Protein AF-X1H4F3-F1 (afdb_monomer)

Nearest PDB structures (foldseek):
  2y0c-assembly2_C  TM=9.752E-01  e=5.841E-04  Burkholderia cepacia
  2y0e-assembly2_B  TM=9.715E-01  e=7.609E-04  Burkholderia cepacia
  2y0d-assembly1_A  TM=9.716E-01  e=9.911E-04  Burkholderia cepacia
  2y0d-assembly1_D  TM=9.698E-01  e=1.059E-03  Burkholderia cepacia
  2y0d-assembly1_B  TM=9.722E-01  e=1.474E-03  Burkholderia cepacia

Mean predicted aligned error: 4.01 Å

InterPro domains:
  IPR008927 6-phosphogluconate dehydrogenase-like, C-terminal domain superfamily [SSF48179] (3-57)
  IPR014026 UDP-glucose/GDP-mannose dehydrogenase, dimerisation [PF00984] (4-52)

pLDDT: mean 94.46, std 7.25, range [56.91, 98.31]

Radius of gyration: 17.02 Å; Cα contacts (8 Å, |Δi|>4): 31; chains: 1; bounding box: 46×27×41 Å

Foldseek 3Di:
DDPDPVDDCPPVDDDLADDDDPPLVVLVVVCVVCVVVVHRPVVSVVNNVVRVVSNVVVVVVVCVVPPDCPPPDDDDD

Secondary structure (DSSP, 8-state):
---STTS-STT----S---SSHHHHHHHHHHHHHHHTT---HHHHHHHHHHHHHHHHHHHHHHHHHS--TT------

Organism: NCBI:txid412755

Sequence (77 aa):
MTVSGRISPKFLHPGPGYGGSCFPKDTEALYHFASTCGYDFKLLKGVISANKRQRGLMVDKIKHHLGDLKGKTIGIL

Structure (mmCIF, N/CA/C/O backbone):
data_AF-X1H4F3-F1
#
_entry.id   AF-X1H4F3-F1
#
loop_
_atom_site.group_PDB
_atom_site.id
_atom_site.type_symbol
_atom_site.label_atom_id
_atom_site.label_alt_id
_atom_site.label_comp_id
_atom_site.label_asym_id
_atom_site.label_entity_id
_atom_site.label_seq_id
_atom_site.pdbx_PDB_ins_code
_atom_site.Cartn_x
_atom_site.Cartn_y
_atom_site.Cartn_z
_atom_site.occupancy
_atom_site.B_iso_or_equiv
_atom_site.auth_seq_id
_atom_site.auth_comp_id
_atom_site.auth_asym_id
_atom_site.auth_atom_id
_atom_site.pdbx_PDB_model_num
ATOM 1 N N . MET A 1 1 ? 10.257 -10.960 12.477 1.00 59.25 1 MET A N 1
ATOM 2 C CA . MET A 1 1 ? 10.555 -12.063 11.537 1.00 59.25 1 MET A CA 1
ATOM 3 C C . MET A 1 1 ? 11.697 -11.646 10.618 1.00 59.25 1 MET A C 1
ATOM 5 O O . MET A 1 1 ? 11.429 -11.114 9.555 1.00 59.25 1 MET A O 1
ATOM 9 N N . THR A 1 2 ? 12.952 -11.874 11.010 1.00 56.91 2 THR A N 1
ATOM 10 C CA . THR A 1 2 ? 14.095 -11.959 10.078 1.00 56.91 2 THR A CA 1
ATOM 11 C C . THR A 1 2 ? 15.127 -12.894 10.705 1.00 56.91 2 THR A C 1
ATOM 13 O O . THR A 1 2 ? 15.796 -12.519 11.660 1.00 56.91 2 THR A O 1
ATOM 16 N N . VAL A 1 3 ? 15.211 -14.134 10.219 1.00 72.50 3 VAL A N 1
ATOM 17 C CA . VAL A 1 3 ? 16.166 -15.147 10.725 1.00 72.50 3 VAL A CA 1
ATOM 18 C C . VAL A 1 3 ? 17.465 -15.146 9.898 1.00 72.50 3 VAL A C 1
ATOM 20 O O . VAL A 1 3 ? 18.470 -15.716 10.300 1.00 72.50 3 VAL A O 1
ATOM 23 N N . SER A 1 4 ? 17.476 -14.469 8.743 1.00 77.25 4 SER A N 1
ATOM 24 C CA . SER A 1 4 ? 18.614 -14.412 7.819 1.00 77.25 4 SER A CA 1
ATOM 25 C C . SER A 1 4 ? 19.177 -12.995 7.723 1.00 77.25 4 SER A C 1
ATOM 27 O O . SER A 1 4 ? 18.428 -12.061 7.445 1.00 77.25 4 SER A O 1
ATOM 29 N N . GLY A 1 5 ? 20.500 -12.845 7.843 1.00 84.31 5 GLY A N 1
ATOM 30 C CA . GLY A 1 5 ? 21.198 -11.559 7.683 1.00 84.31 5 GLY A CA 1
ATOM 31 C C . GLY A 1 5 ? 21.105 -10.935 6.282 1.00 84.31 5 GLY A C 1
ATOM 32 O O . GLY A 1 5 ? 21.510 -9.794 6.096 1.00 84.31 5 GLY A O 1
ATOM 33 N N . ARG A 1 6 ? 20.543 -11.65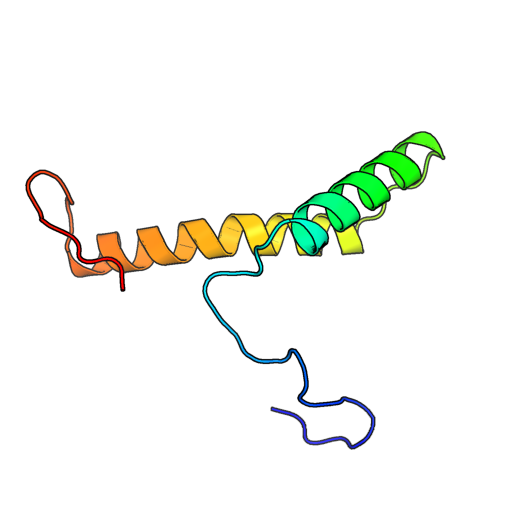1 5.296 1.00 92.31 6 ARG A N 1
ATOM 34 C CA . ARG A 1 6 ? 20.303 -11.138 3.936 1.00 92.31 6 ARG A CA 1
ATOM 35 C C . ARG A 1 6 ? 19.102 -10.195 3.839 1.00 92.31 6 ARG A C 1
ATOM 37 O O . ARG A 1 6 ? 18.988 -9.473 2.856 1.00 92.31 6 ARG A O 1
ATOM 44 N N . ILE A 1 7 ? 18.190 -10.226 4.813 1.00 90.38 7 ILE A N 1
ATOM 45 C CA . ILE A 1 7 ? 16.966 -9.421 4.797 1.00 90.38 7 ILE A CA 1
ATOM 46 C C . ILE A 1 7 ? 16.997 -8.481 5.993 1.00 90.38 7 ILE A C 1
ATOM 48 O O . ILE A 1 7 ? 16.929 -8.914 7.143 1.00 90.38 7 ILE A O 1
ATOM 52 N N . SER A 1 8 ? 17.099 -7.183 5.711 1.00 90.25 8 SER A N 1
ATOM 53 C CA . SER A 1 8 ? 17.030 -6.165 6.752 1.00 90.25 8 SER A CA 1
ATOM 54 C C . SER A 1 8 ? 15.639 -6.166 7.396 1.00 90.25 8 SER A C 1
ATOM 56 O O . SER A 1 8 ? 14.644 -6.235 6.675 1.00 90.25 8 SER A O 1
ATOM 58 N N . PRO A 1 9 ? 15.535 -6.025 8.728 1.00 91.31 9 PRO A N 1
ATOM 59 C CA . PRO A 1 9 ? 14.245 -5.851 9.391 1.00 91.31 9 PRO A CA 1
ATOM 60 C C . PRO A 1 9 ? 13.598 -4.489 9.090 1.00 91.31 9 PRO A C 1
ATOM 62 O O . PRO A 1 9 ? 12.430 -4.278 9.411 1.00 91.31 9 PRO A O 1
ATOM 65 N N . LYS A 1 10 ? 14.334 -3.551 8.475 1.00 91.56 10 LYS A N 1
ATOM 66 C CA . LYS A 1 10 ? 13.804 -2.241 8.086 1.00 91.56 10 LYS A CA 1
ATOM 67 C C . LYS A 1 10 ? 12.644 -2.412 7.102 1.00 91.56 10 LYS A C 1
ATOM 69 O O . LYS A 1 10 ? 12.721 -3.222 6.185 1.00 91.56 10 LYS A O 1
ATOM 74 N N . PHE A 1 11 ? 11.587 -1.622 7.291 1.00 92.00 11 PHE A N 1
ATOM 75 C CA . PHE A 1 11 ? 10.346 -1.666 6.501 1.00 92.00 11 PHE A CA 1
ATOM 76 C C . PHE A 1 11 ? 9.540 -2.977 6.607 1.00 92.00 11 PHE A C 1
ATOM 78 O O . PHE A 1 11 ? 8.552 -3.137 5.895 1.00 92.00 11 PHE A O 1
ATOM 85 N N . LEU A 1 12 ? 9.876 -3.872 7.547 1.00 93.38 12 LEU A N 1
ATOM 86 C CA . LEU A 1 12 ? 9.093 -5.078 7.864 1.00 93.38 12 LEU A CA 1
ATOM 87 C C . LEU A 1 12 ? 8.192 -4.885 9.094 1.00 93.38 12 LEU A C 1
ATOM 89 O O . LEU A 1 12 ? 8.019 -5.790 9.911 1.00 93.38 12 LEU A O 1
ATOM 93 N N . HIS A 1 13 ? 7.608 -3.694 9.219 1.00 93.44 13 HIS A N 1
ATOM 94 C CA . HIS A 1 13 ? 6.651 -3.355 10.269 1.00 93.44 13 HIS A CA 1
ATOM 95 C C . HIS A 1 13 ? 5.237 -3.345 9.670 1.00 93.44 13 HIS A C 1
ATOM 97 O O . HIS A 1 13 ? 4.912 -2.429 8.912 1.00 93.44 13 HIS A O 1
ATOM 103 N N . PRO A 1 14 ? 4.396 -4.360 9.945 1.00 94.06 14 PRO A N 1
ATOM 104 C CA . PRO A 1 14 ? 3.035 -4.383 9.427 1.00 94.06 14 PRO A CA 1
ATOM 105 C C . PRO A 1 14 ? 2.197 -3.257 10.046 1.00 94.06 14 PRO A C 1
ATOM 107 O O . PRO A 1 14 ? 2.369 -2.901 11.209 1.00 94.06 14 PRO A O 1
ATOM 110 N N . GLY A 1 15 ? 1.259 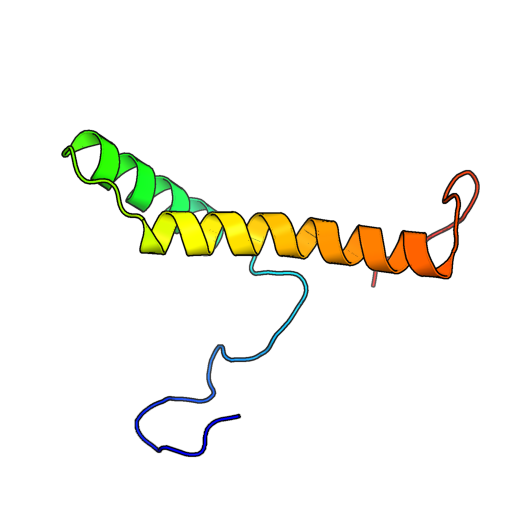-2.720 9.269 1.00 94.25 15 GLY A N 1
ATOM 111 C CA . GLY A 1 15 ? 0.401 -1.611 9.681 1.00 94.25 15 GLY A CA 1
ATOM 112 C C . GLY A 1 15 ? -0.832 -1.466 8.782 1.00 94.25 15 GLY A C 1
ATOM 113 O O . GLY A 1 15 ? -1.151 -2.394 8.031 1.00 94.25 15 GLY A O 1
ATOM 114 N N . PRO A 1 16 ? -1.525 -0.314 8.815 1.00 95.19 16 PRO A N 1
ATOM 115 C CA . PRO A 1 16 ? -2.723 -0.058 8.002 1.00 95.19 16 PRO A CA 1
ATOM 116 C C . PRO A 1 16 ? -2.425 0.160 6.503 1.00 95.19 16 PRO A C 1
ATOM 118 O O . PRO A 1 16 ? -3.339 0.386 5.712 1.00 95.19 16 PRO A O 1
ATOM 121 N N . GLY A 1 17 ? -1.151 0.080 6.111 1.00 95.56 17 GLY A N 1
ATOM 122 C CA . GLY A 1 17 ? -0.650 0.360 4.769 1.00 95.56 17 GLY A CA 1
ATOM 123 C C . GLY A 1 17 ? 0.340 1.524 4.774 1.00 95.56 17 GLY A C 1
ATOM 124 O O . GLY A 1 17 ? 0.422 2.282 5.739 1.00 95.56 17 GLY A O 1
ATOM 125 N N . TYR A 1 18 ? 1.099 1.669 3.691 1.00 96.69 18 TYR A N 1
ATOM 126 C CA . TYR A 1 18 ? 1.941 2.839 3.469 1.00 96.69 18 TYR A CA 1
ATOM 127 C C . TYR A 1 18 ? 1.121 4.013 2.907 1.00 96.69 18 TYR A C 1
ATOM 129 O O . TYR A 1 18 ? 0.116 3.846 2.195 1.00 96.69 18 TYR A O 1
ATOM 137 N N . GLY A 1 19 ? 1.583 5.222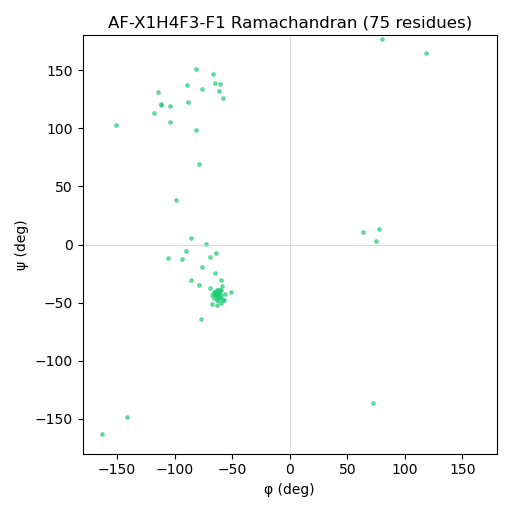 3.218 1.00 95.12 19 GLY A N 1
ATOM 138 C CA . GLY A 1 19 ? 0.992 6.492 2.802 1.00 95.12 19 GLY A CA 1
ATOM 139 C C . GLY A 1 19 ? 2.062 7.524 2.448 1.00 95.12 19 GLY A C 1
ATOM 140 O O . GLY A 1 19 ? 3.137 7.164 1.972 1.00 95.12 19 GLY A O 1
ATOM 141 N N . GLY A 1 20 ? 1.758 8.801 2.685 1.00 94.56 20 GLY A N 1
ATOM 142 C CA . GLY A 1 20 ? 2.612 9.921 2.284 1.00 94.56 20 GLY A CA 1
ATOM 143 C C . GLY A 1 20 ? 2.454 10.291 0.808 1.00 94.56 20 GLY A C 1
ATOM 144 O O . GLY A 1 20 ? 1.699 9.660 0.070 1.00 94.56 20 GLY A O 1
ATOM 145 N N . SER A 1 21 ? 3.154 11.340 0.382 1.00 93.62 21 SER A N 1
ATOM 146 C CA . SER A 1 21 ? 3.092 11.840 -0.996 1.00 93.62 21 SER A CA 1
ATOM 147 C C . SER A 1 21 ? 3.929 11.009 -1.969 1.00 93.62 21 SER A C 1
ATOM 149 O O . SER A 1 21 ? 3.513 10.838 -3.109 1.00 93.62 21 SER A O 1
ATOM 151 N N . CYS A 1 22 ? 5.077 10.479 -1.535 1.00 96.62 22 CYS A N 1
ATOM 152 C CA . CYS A 1 22 ? 6.031 9.820 -2.431 1.00 96.62 22 CYS A CA 1
ATOM 153 C C . CYS A 1 22 ? 5.586 8.405 -2.818 1.00 96.62 22 CYS A C 1
ATOM 155 O O . CYS A 1 22 ? 5.253 8.158 -3.969 1.00 96.62 22 CYS A O 1
ATOM 157 N N . PHE A 1 23 ? 5.493 7.469 -1.867 1.00 96.25 23 PHE A N 1
ATOM 158 C CA . PHE A 1 23 ? 5.289 6.048 -2.193 1.00 96.25 23 PHE A CA 1
ATOM 159 C C . PHE A 1 23 ? 4.021 5.754 -3.010 1.00 96.25 23 PHE A C 1
ATOM 161 O O . PHE A 1 23 ? 4.128 5.049 -4.015 1.00 96.25 23 PHE A O 1
ATOM 168 N N . PRO A 1 24 ? 2.825 6.266 -2.657 1.00 96.31 24 PRO A N 1
ATOM 169 C CA . PRO A 1 24 ? 1.639 6.053 -3.481 1.00 96.31 24 PRO A CA 1
ATOM 170 C C . PRO A 1 24 ? 1.781 6.652 -4.883 1.00 96.31 24 PRO A C 1
ATOM 172 O O . PRO A 1 24 ? 1.398 6.008 -5.852 1.00 96.31 24 PRO A O 1
ATOM 175 N N . LYS A 1 25 ? 2.364 7.851 -5.001 1.00 97.44 25 LYS A N 1
ATOM 176 C CA . LYS A 1 25 ? 2.550 8.533 -6.285 1.00 97.44 25 LYS A CA 1
ATOM 177 C C . LYS A 1 25 ? 3.549 7.796 -7.171 1.00 97.44 25 LYS A C 1
ATOM 179 O O . LYS A 1 25 ? 3.242 7.510 -8.322 1.00 97.44 25 LYS A O 1
ATOM 184 N N . ASP A 1 26 ? 4.720 7.482 -6.633 1.00 98.19 26 ASP A N 1
ATOM 185 C CA . ASP A 1 26 ? 5.830 6.919 -7.397 1.00 98.19 26 ASP A CA 1
ATOM 186 C C . ASP A 1 26 ? 5.520 5.487 -7.848 1.00 98.19 26 ASP A C 1
ATOM 188 O O . ASP A 1 26 ? 5.838 5.113 -8.974 1.00 98.19 26 ASP A O 1
ATOM 192 N N . THR A 1 27 ? 4.837 4.693 -7.011 1.00 97.62 27 THR A N 1
ATOM 193 C CA . THR A 1 27 ? 4.427 3.329 -7.388 1.00 97.62 27 THR A CA 1
ATOM 194 C C . THR A 1 27 ? 3.373 3.325 -8.495 1.00 97.62 27 THR A C 1
ATOM 196 O O . THR A 1 27 ? 3.512 2.563 -9.451 1.00 97.62 27 THR A O 1
ATOM 199 N N . GLU A 1 28 ? 2.362 4.195 -8.422 1.00 97.19 28 GLU A N 1
ATOM 200 C CA . GLU A 1 28 ? 1.362 4.331 -9.491 1.00 97.19 28 GLU A CA 1
ATOM 201 C C . GLU A 1 28 ? 2.002 4.869 -10.779 1.00 97.19 28 GLU A C 1
ATOM 203 O O . GLU A 1 28 ? 1.807 4.297 -11.850 1.00 97.19 28 GLU A O 1
ATOM 208 N N . ALA A 1 29 ? 2.830 5.916 -10.688 1.00 98.00 29 ALA A N 1
ATOM 209 C CA . ALA A 1 29 ? 3.519 6.490 -11.844 1.00 98.00 29 ALA A CA 1
ATOM 210 C C . ALA A 1 29 ? 4.418 5.461 -12.547 1.00 98.00 29 ALA A C 1
ATOM 212 O O . ALA A 1 29 ? 4.384 5.351 -13.772 1.00 98.00 29 ALA A O 1
ATOM 213 N N . LEU A 1 30 ? 5.170 4.663 -11.783 1.00 98.25 30 LEU A N 1
ATOM 214 C CA . LEU A 1 30 ? 6.014 3.605 -12.331 1.00 98.25 30 LEU A CA 1
ATOM 215 C C . LEU A 1 30 ? 5.189 2.493 -12.993 1.00 98.25 30 LEU A C 1
ATOM 217 O O . LEU A 1 30 ? 5.557 2.027 -14.071 1.00 98.25 30 LEU A O 1
ATOM 221 N N . TYR A 1 31 ? 4.067 2.081 -12.393 1.00 98.06 31 TYR A N 1
ATOM 222 C CA . TYR A 1 31 ? 3.164 1.099 -13.002 1.00 98.06 31 TYR A CA 1
ATOM 223 C C . TYR A 1 31 ? 2.569 1.614 -14.323 1.00 98.06 31 TYR A C 1
ATOM 225 O O . TYR A 1 31 ? 2.551 0.888 -15.322 1.00 98.06 31 TYR A O 1
ATOM 233 N N . HIS A 1 32 ? 2.133 2.876 -14.355 1.00 97.75 32 HIS A N 1
ATOM 234 C CA . HIS A 1 32 ? 1.620 3.517 -15.564 1.00 97.75 32 HIS A CA 1
ATOM 235 C C . HIS A 1 32 ? 2.685 3.622 -16.652 1.00 97.75 32 HIS A C 1
ATOM 237 O O . HIS A 1 32 ? 2.431 3.214 -17.782 1.00 97.75 32 HIS A O 1
ATOM 243 N N . PHE A 1 33 ? 3.883 4.098 -16.312 1.00 98.25 33 PHE A N 1
ATOM 244 C CA . PHE A 1 33 ? 4.999 4.175 -17.250 1.00 98.25 33 PHE A CA 1
ATOM 245 C C . PHE A 1 33 ? 5.319 2.801 -17.848 1.00 98.25 33 PHE A C 1
ATOM 247 O O . PHE A 1 33 ? 5.371 2.649 -19.066 1.00 98.25 33 PHE A O 1
ATOM 254 N N . ALA A 1 34 ? 5.424 1.766 -17.014 1.00 97.94 34 ALA A N 1
ATOM 255 C CA . ALA A 1 34 ? 5.692 0.418 -17.494 1.00 97.94 34 ALA A CA 1
ATOM 256 C C . ALA A 1 34 ? 4.598 -0.088 -18.455 1.00 97.94 34 ALA A C 1
ATOM 258 O O . ALA A 1 34 ? 4.902 -0.663 -19.500 1.00 97.94 34 ALA A O 1
ATOM 259 N N . SER A 1 35 ? 3.334 0.230 -18.154 1.00 96.62 35 SER A N 1
ATOM 260 C CA . SER A 1 35 ? 2.195 -0.080 -19.025 1.00 96.62 35 SER A CA 1
ATOM 261 C C . SER A 1 35 ? 2.286 0.642 -20.376 1.00 96.62 35 SER A C 1
ATOM 263 O O . SER A 1 35 ? 1.993 0.034 -21.402 1.00 96.62 35 SER A O 1
ATOM 265 N N . THR A 1 36 ? 2.745 1.904 -20.415 1.00 98.06 36 THR A N 1
ATOM 266 C CA . THR A 1 36 ? 2.965 2.631 -21.686 1.00 98.06 36 THR A CA 1
ATOM 267 C C . THR A 1 36 ? 4.066 2.019 -22.550 1.00 98.06 36 THR A C 1
ATOM 269 O O . THR A 1 36 ? 4.023 2.141 -23.770 1.00 98.06 36 THR A O 1
ATOM 272 N N . CYS A 1 37 ? 5.010 1.301 -21.941 1.00 98.00 37 CYS A N 1
ATOM 273 C CA . CYS A 1 37 ? 6.037 0.533 -22.643 1.00 98.00 37 CYS A CA 1
ATOM 274 C C . CYS A 1 37 ? 5.578 -0.887 -23.030 1.00 98.00 37 CYS A C 1
ATOM 276 O O . CYS A 1 37 ? 6.393 -1.682 -23.493 1.00 98.00 37 CYS A O 1
ATOM 278 N N . GLY A 1 38 ? 4.305 -1.239 -22.815 1.00 97.69 38 GLY A N 1
ATOM 279 C CA . GLY A 1 38 ? 3.769 -2.574 -23.097 1.00 97.69 38 GLY A CA 1
ATOM 280 C C . GLY A 1 38 ? 4.126 -3.640 -22.053 1.00 97.69 38 GLY A C 1
ATOM 281 O O . GLY A 1 38 ? 3.938 -4.827 -22.315 1.00 97.69 38 GLY A O 1
ATOM 282 N N . TYR A 1 39 ? 4.626 -3.252 -20.873 1.00 98.12 39 TYR A N 1
ATOM 283 C CA . TYR A 1 39 ? 4.977 -4.178 -19.795 1.00 98.12 39 TYR A CA 1
ATOM 284 C C . TYR A 1 39 ? 3.940 -4.171 -18.664 1.00 98.12 39 TYR A C 1
ATOM 286 O O . TYR A 1 39 ? 3.747 -3.172 -17.969 1.00 98.12 39 TYR A O 1
ATOM 294 N N . ASP A 1 40 ? 3.316 -5.324 -18.419 1.00 96.94 40 ASP A N 1
ATOM 295 C CA . ASP A 1 40 ? 2.438 -5.527 -17.263 1.00 96.94 40 ASP A CA 1
ATOM 296 C C . ASP A 1 40 ? 3.260 -5.836 -16.002 1.00 96.94 40 ASP A C 1
ATOM 298 O O . ASP A 1 40 ? 3.674 -6.974 -15.754 1.00 96.94 40 ASP A O 1
ATOM 302 N N . PHE A 1 41 ? 3.489 -4.816 -15.171 1.00 97.94 41 PHE A N 1
ATOM 303 C CA . PHE A 1 41 ? 4.266 -4.943 -13.938 1.00 97.94 41 PHE A CA 1
ATOM 304 C C . PHE A 1 41 ? 3.447 -5.582 -12.800 1.00 97.94 41 PHE A C 1
ATOM 306 O O . PHE A 1 41 ? 3.134 -4.949 -11.788 1.00 97.94 41 PHE A O 1
ATOM 313 N N . LYS A 1 42 ? 3.141 -6.878 -12.939 1.00 98.00 42 LYS A N 1
ATOM 314 C CA . LYS A 1 42 ? 2.286 -7.657 -12.020 1.00 98.00 42 LYS A CA 1
ATOM 315 C C . LYS A 1 42 ? 2.677 -7.541 -10.546 1.00 98.00 42 LYS A C 1
ATOM 317 O O . LYS A 1 42 ? 1.800 -7.424 -9.693 1.00 98.00 42 LYS A O 1
ATOM 322 N N . LEU A 1 43 ? 3.977 -7.549 -10.239 1.00 98.00 43 LEU A N 1
ATOM 323 C CA . LEU A 1 43 ? 4.464 -7.411 -8.863 1.00 98.00 43 LEU A CA 1
ATOM 324 C C . LEU A 1 43 ? 4.076 -6.053 -8.267 1.00 98.00 43 LEU A C 1
ATOM 326 O O . LEU A 1 43 ? 3.472 -6.002 -7.198 1.00 98.00 43 LEU A O 1
ATOM 330 N N . LEU A 1 44 ? 4.377 -4.961 -8.972 1.00 98.12 44 LEU A N 1
ATOM 331 C CA . LEU A 1 44 ? 4.074 -3.607 -8.515 1.00 98.12 44 LEU A CA 1
ATOM 332 C C . LEU A 1 44 ? 2.562 -3.379 -8.408 1.00 98.12 44 LEU A C 1
ATOM 334 O O . LEU A 1 44 ? 2.082 -2.842 -7.411 1.00 98.12 44 LEU A O 1
ATOM 338 N N . LYS A 1 45 ? 1.797 -3.894 -9.376 1.00 98.12 45 LYS A N 1
ATOM 339 C CA . LYS A 1 45 ? 0.331 -3.927 -9.320 1.00 98.12 45 LYS A CA 1
ATOM 340 C C . LYS A 1 45 ? -0.177 -4.649 -8.072 1.00 98.12 45 LYS A C 1
ATOM 342 O O . LYS A 1 45 ? -1.103 -4.172 -7.414 1.00 98.12 45 LYS A O 1
ATOM 347 N N . GLY A 1 46 ? 0.438 -5.781 -7.728 1.00 98.31 46 GLY A N 1
ATOM 348 C CA . GLY A 1 46 ? 0.153 -6.536 -6.511 1.00 98.31 46 GLY A CA 1
ATOM 349 C C . GLY A 1 46 ? 0.436 -5.729 -5.244 1.00 98.31 46 GLY A C 1
ATOM 350 O O . GLY A 1 46 ? -0.412 -5.688 -4.356 1.00 98.31 46 GLY A O 1
ATOM 351 N N . VAL A 1 47 ? 1.570 -5.023 -5.187 1.00 97.94 47 VAL A N 1
ATOM 352 C CA . VAL A 1 47 ? 1.936 -4.138 -4.066 1.00 97.94 47 VAL A CA 1
ATOM 353 C C . VAL A 1 47 ? 0.900 -3.024 -3.878 1.00 97.94 47 VAL A C 1
ATOM 355 O O . VAL A 1 47 ? 0.370 -2.857 -2.778 1.00 97.94 47 VAL A O 1
ATOM 358 N N . ILE A 1 48 ? 0.549 -2.313 -4.953 1.00 98.00 48 ILE A N 1
ATOM 359 C CA . ILE A 1 48 ? -0.452 -1.234 -4.935 1.00 98.00 48 ILE A CA 1
ATOM 360 C C . ILE A 1 48 ? -1.814 -1.771 -4.473 1.00 98.00 48 ILE A C 1
ATOM 362 O O . ILE A 1 48 ? -2.462 -1.189 -3.598 1.00 98.00 48 ILE A O 1
ATOM 366 N N . SER A 1 49 ? -2.237 -2.911 -5.025 1.00 98.06 49 SER A N 1
ATOM 367 C CA . SER A 1 49 ? -3.522 -3.541 -4.701 1.00 98.06 49 SER A CA 1
ATOM 368 C C . SER A 1 49 ? -3.576 -4.011 -3.2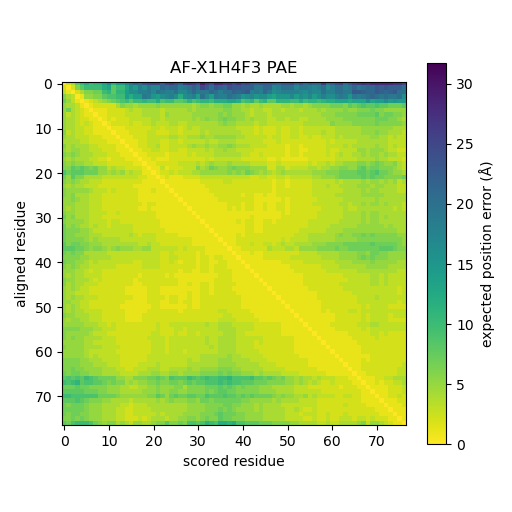46 1.00 98.06 49 SER A C 1
ATOM 370 O O . SER A 1 49 ? -4.571 -3.783 -2.557 1.00 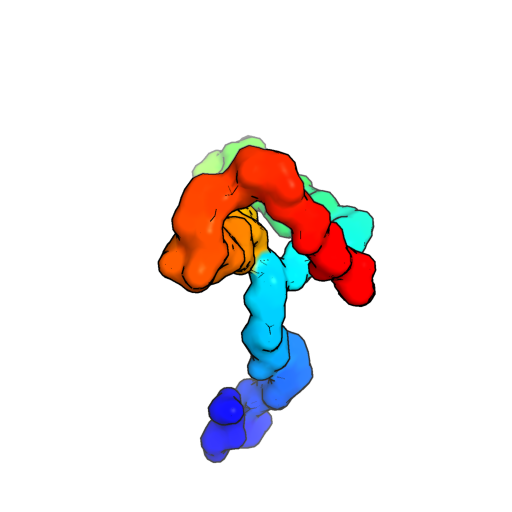98.06 49 SER A O 1
ATOM 372 N N . ALA A 1 50 ? -2.496 -4.615 -2.744 1.00 97.94 50 ALA A N 1
ATOM 373 C CA . ALA A 1 50 ? -2.386 -5.036 -1.353 1.00 97.94 50 ALA A CA 1
ATOM 374 C C . ALA A 1 50 ? -2.465 -3.840 -0.394 1.00 97.94 50 ALA A C 1
ATOM 376 O O . ALA A 1 50 ? -3.200 -3.906 0.592 1.00 97.94 50 ALA A O 1
ATOM 377 N N . ASN A 1 51 ? -1.789 -2.730 -0.710 1.00 97.69 51 ASN A N 1
ATOM 378 C CA . ASN A 1 51 ? -1.834 -1.516 0.103 1.00 97.69 51 ASN A CA 1
ATOM 379 C C . ASN A 1 51 ? -3.240 -0.896 0.156 1.00 97.69 51 ASN A C 1
ATOM 381 O O . ASN A 1 51 ? -3.715 -0.524 1.229 1.00 97.69 51 ASN A O 1
ATOM 385 N N . LYS A 1 52 ? -3.938 -0.830 -0.988 1.00 96.81 52 LYS A N 1
ATOM 386 C CA . LYS A 1 52 ? -5.333 -0.357 -1.056 1.00 96.81 52 LYS A CA 1
ATOM 387 C C . LYS A 1 52 ? -6.261 -1.249 -0.225 1.00 96.81 52 LYS A C 1
ATOM 389 O O . LYS A 1 52 ? -7.051 -0.736 0.564 1.00 96.81 52 LYS A O 1
ATOM 394 N N . ARG A 1 53 ? -6.118 -2.575 -0.340 1.00 97.94 53 ARG A N 1
ATOM 395 C CA . ARG A 1 53 ? -6.908 -3.548 0.431 1.00 97.94 53 ARG A CA 1
ATOM 396 C C . ARG A 1 53 ? -6.677 -3.426 1.939 1.00 97.94 53 ARG A C 1
ATOM 398 O O . ARG A 1 53 ? -7.637 -3.512 2.698 1.00 97.94 53 ARG A O 1
ATOM 405 N N . GLN A 1 54 ? -5.439 -3.195 2.376 1.00 97.69 54 GLN A N 1
ATOM 406 C CA . GLN A 1 54 ? -5.092 -3.114 3.799 1.00 97.69 54 GLN A CA 1
ATOM 407 C C . GLN A 1 54 ? -5.872 -2.019 4.542 1.00 97.69 54 GLN A C 1
ATOM 409 O O . GLN A 1 54 ? -6.293 -2.228 5.679 1.00 97.69 54 GLN A O 1
ATOM 414 N N . ARG A 1 55 ? -6.143 -0.888 3.879 1.00 94.44 55 ARG A N 1
ATOM 415 C CA . ARG A 1 55 ? -6.968 0.195 4.439 1.00 94.44 55 ARG A CA 1
ATOM 416 C C . ARG A 1 55 ? -8.411 -0.254 4.676 1.00 94.44 55 ARG A C 1
ATOM 418 O O . ARG A 1 55 ? -8.976 0.042 5.723 1.00 94.44 55 ARG A O 1
ATOM 425 N N . GLY A 1 56 ? -8.983 -1.007 3.734 1.00 96.12 56 GLY A N 1
ATOM 426 C CA . GLY A 1 56 ? -10.318 -1.597 3.874 1.00 96.12 56 GLY A CA 1
ATOM 427 C C . GLY A 1 56 ? -10.390 -2.595 5.029 1.00 96.12 56 GLY A C 1
ATOM 428 O O . GLY A 1 56 ? -11.292 -2.509 5.855 1.00 96.12 56 GLY A O 1
ATOM 429 N N . LEU A 1 57 ? -9.366 -3.442 5.175 1.00 97.19 57 LEU A N 1
ATOM 430 C CA . LEU A 1 57 ? -9.296 -4.423 6.263 1.00 97.19 57 LEU A CA 1
ATOM 431 C C . LEU A 1 57 ? -9.328 -3.780 7.656 1.00 97.19 57 LEU A C 1
ATOM 433 O O . LEU A 1 57 ? -9.843 -4.387 8.591 1.00 97.19 57 LEU A O 1
ATOM 437 N N . MET A 1 58 ? -8.806 -2.562 7.818 1.00 95.12 58 MET A N 1
ATOM 438 C CA . MET A 1 58 ? -8.933 -1.832 9.084 1.00 95.12 58 MET A CA 1
ATOM 439 C C . MET A 1 58 ? -10.393 -1.496 9.400 1.00 95.12 58 MET A C 1
ATOM 441 O O . MET A 1 58 ? -10.844 -1.712 10.523 1.00 95.12 58 MET A O 1
ATOM 445 N N . VAL A 1 59 ? -11.146 -1.022 8.405 1.00 94.56 59 VAL A N 1
ATOM 446 C CA . VAL A 1 59 ? -12.577 -0.714 8.548 1.00 94.56 59 VAL A CA 1
ATOM 447 C C . VAL A 1 59 ? -13.381 -1.985 8.803 1.00 94.56 59 VAL A C 1
ATOM 449 O O . VAL A 1 59 ? -14.248 -1.992 9.675 1.00 94.56 59 VAL A O 1
ATOM 452 N N . ASP A 1 60 ? -13.070 -3.067 8.093 1.00 96.62 60 ASP A N 1
ATOM 453 C CA . ASP A 1 60 ? -13.751 -4.351 8.262 1.00 96.62 60 ASP A CA 1
ATOM 454 C C . ASP A 1 60 ? -13.555 -4.907 9.672 1.00 96.62 60 ASP A C 1
ATOM 456 O O . ASP A 1 60 ? -14.509 -5.390 10.275 1.00 96.62 60 ASP A O 1
ATOM 460 N N . LYS A 1 61 ? -12.356 -4.763 10.249 1.00 96.19 61 LYS A N 1
ATOM 461 C CA . LYS A 1 61 ? -12.102 -5.124 11.652 1.00 96.19 61 LYS A CA 1
ATOM 462 C C . LYS A 1 61 ? -12.950 -4.300 12.618 1.00 96.19 61 LYS A C 1
ATOM 464 O O . LYS A 1 61 ? -13.536 -4.860 13.539 1.00 96.19 61 LYS A O 1
ATOM 469 N N . ILE A 1 62 ? -13.061 -2.988 12.403 1.00 96.06 62 ILE A N 1
ATOM 470 C CA . ILE A 1 62 ? -13.893 -2.117 13.250 1.00 96.06 62 ILE A CA 1
ATOM 471 C C . ILE A 1 62 ? -15.367 -2.536 13.162 1.00 96.06 62 ILE A C 1
ATOM 473 O O . ILE A 1 62 ? -16.013 -2.722 14.192 1.00 96.06 62 ILE A O 1
ATOM 477 N N . LYS A 1 63 ? -15.889 -2.748 11.947 1.00 97.12 63 LYS A N 1
ATOM 478 C CA . LYS A 1 63 ? -17.265 -3.224 11.718 1.00 97.12 63 LYS A CA 1
ATOM 479 C C . LYS A 1 63 ? -17.509 -4.600 12.324 1.00 97.12 63 LYS A C 1
ATOM 481 O O . LYS A 1 63 ? -18.560 -4.827 12.909 1.00 97.12 63 LYS A O 1
ATOM 486 N N . HIS A 1 64 ? -16.539 -5.504 12.218 1.00 97.75 64 HIS A N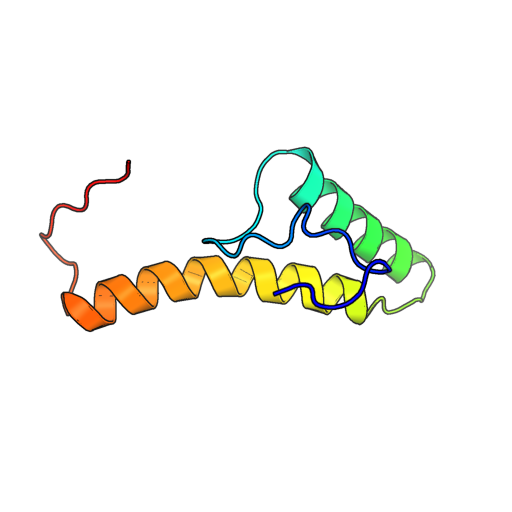 1
ATOM 487 C CA . HIS A 1 64 ? -16.636 -6.839 12.796 1.00 97.75 64 HIS A CA 1
ATOM 488 C C . HIS A 1 64 ? -16.829 -6.789 14.318 1.00 97.75 64 HIS A C 1
ATOM 490 O O . HIS A 1 64 ? -17.630 -7.547 14.854 1.00 97.75 64 HIS A O 1
ATOM 496 N N . HIS A 1 65 ? -16.145 -5.873 15.009 1.00 96.81 65 HIS A N 1
ATOM 497 C CA . HIS A 1 65 ? -16.243 -5.753 16.465 1.00 96.81 65 HIS A CA 1
ATOM 498 C C . HIS A 1 65 ? -17.407 -4.880 16.954 1.00 96.81 65 HIS A C 1
ATOM 500 O O . HIS A 1 65 ? -17.921 -5.122 18.042 1.00 96.81 65 HIS A O 1
ATOM 506 N N . LEU A 1 66 ? -17.817 -3.862 16.192 1.00 96.56 66 LEU A N 1
ATOM 507 C CA . LEU A 1 66 ? -18.826 -2.889 16.634 1.00 96.56 66 LEU A CA 1
ATOM 508 C C . LEU A 1 66 ? -20.202 -3.064 15.978 1.00 96.56 66 LEU A C 1
ATOM 510 O O . LEU A 1 66 ? -21.164 -2.448 16.443 1.00 96.56 66 LEU A O 1
ATOM 514 N N . GLY A 1 67 ? -20.310 -3.881 14.928 1.00 95.62 67 GLY A N 1
ATOM 515 C CA . GLY A 1 67 ? -21.516 -4.019 14.116 1.00 95.62 67 GLY A CA 1
ATOM 516 C C . GLY A 1 67 ? -21.754 -2.795 13.227 1.00 95.62 67 GLY A C 1
ATOM 517 O O . GLY A 1 67 ? -20.826 -2.273 12.603 1.00 95.62 67 GLY A O 1
ATOM 518 N N . ASP A 1 68 ? -23.007 -2.335 13.161 1.00 95.62 68 ASP A N 1
ATOM 519 C CA . ASP A 1 68 ? -23.348 -1.089 12.468 1.00 95.62 68 ASP A CA 1
ATOM 520 C C . ASP A 1 68 ? -22.632 0.101 13.124 1.00 95.62 68 ASP A C 1
ATOM 522 O O . ASP A 1 68 ? -22.636 0.254 14.344 1.00 95.62 68 ASP A O 1
ATOM 526 N N . LEU A 1 69 ? -22.009 0.950 12.31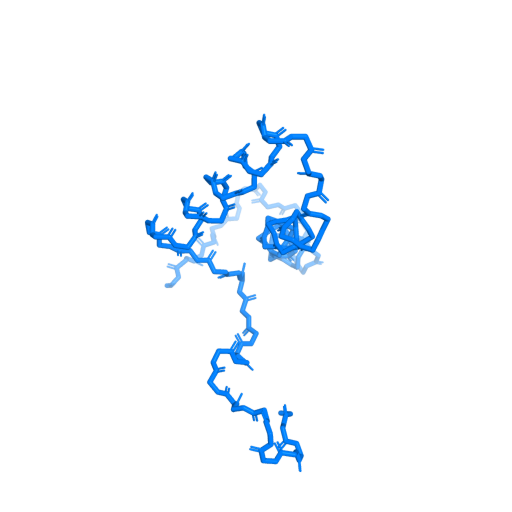0 1.00 95.62 69 LEU A N 1
ATOM 527 C CA . LEU A 1 69 ? -21.265 2.119 12.777 1.00 95.62 69 LEU A CA 1
ATOM 528 C C . LEU A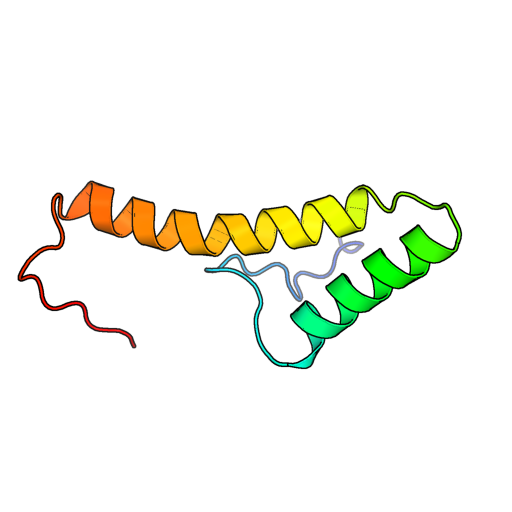 1 69 ? -22.139 3.376 12.869 1.00 95.62 69 LEU A C 1
ATOM 530 O O . LEU A 1 69 ? -21.671 4.408 13.352 1.00 95.62 69 LEU A O 1
ATOM 534 N N . LYS A 1 70 ? -23.400 3.318 12.421 1.00 96.81 70 LYS A N 1
ATOM 535 C CA . LYS A 1 70 ? -24.317 4.458 12.459 1.00 96.81 70 LYS A CA 1
ATOM 536 C C . LYS A 1 70 ? -24.494 4.976 13.891 1.00 96.81 70 LYS A C 1
ATOM 538 O O . LYS A 1 70 ? -24.840 4.232 14.803 1.00 96.81 70 LYS A O 1
ATOM 543 N N . GLY A 1 71 ? -24.253 6.273 14.081 1.00 96.81 71 GLY A N 1
ATOM 544 C CA . GLY A 1 71 ? -24.377 6.938 15.383 1.00 96.81 71 GLY A CA 1
ATOM 545 C C . GLY A 1 71 ? -23.246 6.645 16.376 1.00 96.81 71 GLY A C 1
ATOM 546 O O . GLY A 1 71 ? -23.307 7.136 17.500 1.00 96.81 71 GLY A O 1
ATOM 547 N N . LYS A 1 72 ? -22.212 5.879 15.994 1.00 96.44 72 LYS A N 1
ATOM 548 C CA . LYS A 1 72 ? -21.031 5.652 16.838 1.00 96.44 72 LYS A CA 1
ATOM 549 C C . LYS A 1 72 ? -19.970 6.723 16.587 1.00 96.44 72 LYS A C 1
ATOM 551 O O . LYS A 1 72 ? -19.658 7.045 15.443 1.00 96.44 72 LYS A O 1
ATOM 556 N N . THR A 1 73 ? -19.361 7.211 17.662 1.00 96.81 73 THR A N 1
ATOM 557 C CA . THR A 1 73 ? -18.186 8.089 17.600 1.00 96.81 73 THR A CA 1
ATOM 558 C C . THR A 1 73 ? -16.920 7.239 17.579 1.00 96.81 73 THR A C 1
ATOM 560 O O . THR A 1 73 ? -16.698 6.446 18.492 1.00 96.81 73 THR A O 1
ATOM 563 N N . ILE A 1 74 ? -16.086 7.402 16.550 1.00 95.56 74 ILE A N 1
ATOM 564 C CA . ILE A 1 74 ? -14.808 6.692 16.404 1.00 95.56 74 ILE A CA 1
ATOM 565 C C . ILE A 1 74 ? -13.667 7.696 16.559 1.00 95.56 74 ILE A C 1
ATOM 567 O O . ILE A 1 74 ? -13.574 8.654 15.794 1.00 95.56 74 ILE A O 1
ATOM 571 N N . GLY A 1 75 ? -12.804 7.474 17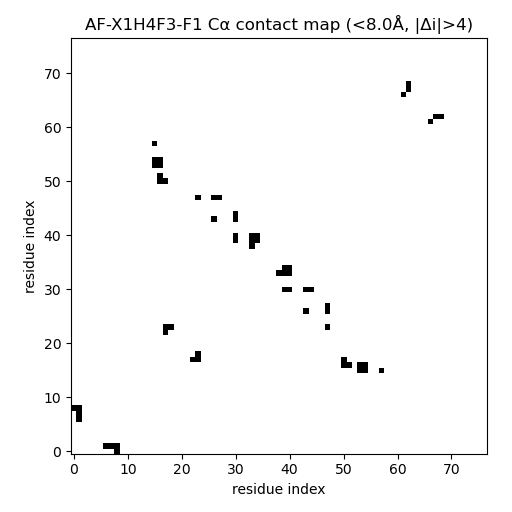.550 1.00 96.12 75 GLY A N 1
ATOM 572 C CA . GLY A 1 75 ? -11.576 8.246 17.713 1.00 96.12 75 GLY A CA 1
ATOM 573 C C . GLY A 1 75 ? -10.515 7.802 16.708 1.00 96.12 75 GLY A C 1
ATOM 574 O O . GLY A 1 75 ? -10.282 6.605 16.544 1.00 96.12 75 GLY A O 1
ATOM 575 N N . ILE A 1 76 ? -9.872 8.766 16.054 1.00 94.25 76 ILE A N 1
ATOM 576 C CA . ILE A 1 76 ? -8.684 8.553 15.224 1.00 94.25 76 ILE A CA 1
ATOM 577 C C . ILE A 1 76 ? -7.526 9.231 15.952 1.00 94.25 76 ILE A C 1
ATOM 579 O O . ILE A 1 76 ? -7.618 10.423 16.248 1.00 94.25 76 ILE A O 1
ATOM 583 N N . LEU A 1 77 ? -6.502 8.449 16.291 1.00 91.12 77 LEU A N 1
ATOM 584 C CA . LEU A 1 77 ? -5.313 8.892 17.021 1.00 91.12 77 LEU A CA 1
ATOM 585 C C . LEU A 1 77 ? -4.159 9.171 16.059 1.00 91.12 77 LEU A C 1
ATOM 587 O O . LEU A 1 77 ? -4.001 8.375 15.102 1.00 91.12 77 LEU A O 1
#

Solvent-accessible surface area (backbone atoms only — not comparable to full-atom values): 4961 Å² total; per-residue (Å²): 143,67,95,49,95,88,51,71,68,74,93,70,71,89,72,65,51,87,62,75,75,58,60,61,49,54,54,50,51,50,48,50,53,36,44,76,73,74,39,84,53,61,67,60,53,48,52,55,49,50,38,58,48,35,47,50,53,53,54,50,53,50,38,72,76,64,50,79,63,80,93,62,87,78,89,86,132